Protein AF-M1ZZF2-F1 (afdb_monomer)

Solvent-accessible surface area (backbone atoms only — not comparable to full-atom values): 3905 Å² total; per-residue (Å²): 132,82,63,66,48,78,43,76,41,50,80,85,46,26,65,60,53,20,48,53,58,48,72,70,43,94,54,44,45,78,77,68,41,79,70,54,73,66,58,36,39,51,53,44,25,52,37,21,70,30,85,90,34,93,59,11,32,90,77,38,72,43,80,44,76,118

Foldseek 3Di:
DFDKDKDQFDLVCLLVLLVVVCVPDPCQCVVQHHDDPVVSSVSSSVLCCDPPHPNDSRVDMDIDTD

Secondary structure (DSSP, 8-state):
---EEEEE--GGGHHHHHHHHHHH-SSHHHHS-SS-HHHHHHHHHHHHH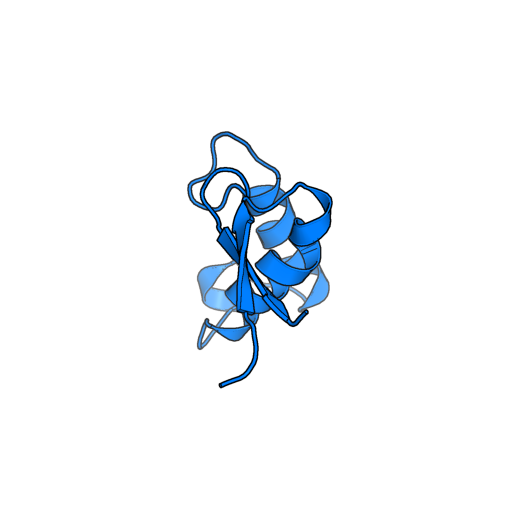-TTSTT-GGG-EEEEE-

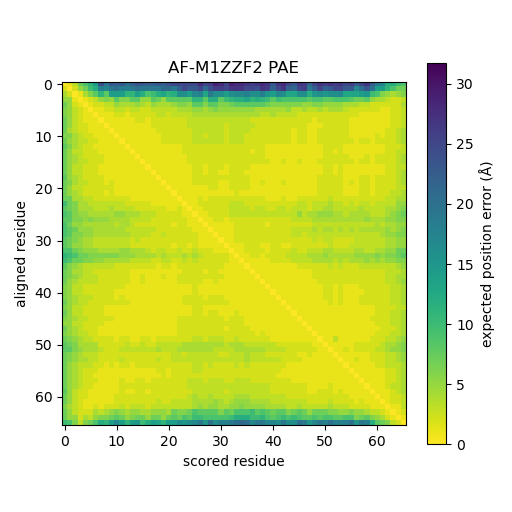Radius of gyration: 12.9 Å; Cα contacts (8 Å, |Δi|>4): 84; chains: 1; bounding box: 30×32×32 Å

Sequence (66 aa):
MKNLTLRDAVEEDAPIIAGLIYDTEELPEHIWGQGTKEEILNRIKLLVLSTESRYSYLNIKVAERN

pLDDT: mean 94.8, std 7.82, range [54.88, 98.56]

Structure (mmCIF, N/CA/C/O backbone):
data_AF-M1ZZF2-F1
#
_entry.id   AF-M1ZZF2-F1
#
loop_
_atom_site.group_PDB
_atom_site.id
_atom_site.type_symbol
_atom_site.label_atom_id
_atom_site.label_alt_id
_atom_site.label_comp_id
_atom_site.label_asym_id
_atom_site.label_entity_id
_atom_site.label_seq_id
_atom_site.pdbx_PDB_ins_code
_atom_site.Cartn_x
_atom_site.Cartn_y
_atom_site.Cartn_z
_atom_site.occupancy
_atom_site.B_iso_or_equiv
_atom_site.auth_seq_id
_atom_site.auth_comp_id
_atom_site.auth_asym_id
_atom_site.auth_atom_id
_atom_site.pdbx_PDB_model_num
ATOM 1 N N . MET A 1 1 ? -17.550 -19.696 11.998 1.00 54.88 1 MET A N 1
ATOM 2 C CA . MET A 1 1 ? -17.093 -18.424 11.394 1.00 54.88 1 MET A CA 1
ATOM 3 C C . MET A 1 1 ? -15.913 -17.931 12.210 1.00 54.88 1 MET A C 1
ATOM 5 O O . MET A 1 1 ? -15.984 -18.028 13.427 1.00 54.88 1 MET A O 1
ATOM 9 N N . LYS A 1 2 ? -14.812 -17.509 11.579 1.00 67.44 2 LYS A N 1
ATOM 10 C CA . LYS A 1 2 ? -13.702 -16.877 12.311 1.00 67.44 2 LYS A CA 1
ATOM 11 C C . LYS A 1 2 ? -14.159 -15.477 12.728 1.00 67.44 2 LYS A C 1
ATOM 13 O O . LYS A 1 2 ? -14.774 -14.801 11.906 1.00 67.44 2 LYS A O 1
ATOM 18 N N . ASN A 1 3 ? -13.889 -15.071 13.966 1.00 84.25 3 ASN A N 1
ATOM 19 C CA . ASN A 1 3 ? -14.187 -13.716 14.422 1.00 84.25 3 ASN A CA 1
ATOM 20 C C . ASN A 1 3 ? -13.196 -12.764 13.749 1.00 84.25 3 ASN A C 1
ATOM 22 O O . ASN A 1 3 ? -12.014 -12.754 14.086 1.00 84.25 3 ASN A O 1
ATOM 26 N N . LEU A 1 4 ? -13.680 -12.043 12.742 1.00 89.50 4 LEU A N 1
ATOM 27 C CA . LEU A 1 4 ? -12.955 -10.962 12.091 1.00 89.50 4 LEU A CA 1
ATOM 28 C C . LEU A 1 4 ? -13.427 -9.646 12.701 1.00 89.50 4 LEU A C 1
ATOM 30 O O . LEU A 1 4 ? -14.635 -9.418 12.795 1.00 89.50 4 LEU A O 1
ATOM 34 N N . THR A 1 5 ? -12.488 -8.796 13.092 1.00 92.56 5 THR A N 1
ATOM 35 C CA . THR A 1 5 ? -12.756 -7.402 13.444 1.00 92.56 5 THR A CA 1
ATOM 36 C C . THR A 1 5 ? -12.343 -6.510 12.282 1.00 92.56 5 THR A C 1
ATOM 38 O O . THR A 1 5 ? -11.411 -6.806 11.532 1.00 92.56 5 THR A O 1
ATOM 41 N N . LEU A 1 6 ? -13.101 -5.432 12.092 1.00 94.56 6 LEU A N 1
ATOM 42 C CA . LEU A 1 6 ? -12.774 -4.370 11.153 1.00 94.56 6 LEU A CA 1
ATOM 43 C C . LEU A 1 6 ? -12.400 -3.142 11.970 1.00 94.56 6 LEU A C 1
ATOM 45 O O . LEU A 1 6 ? -13.182 -2.712 12.819 1.00 94.56 6 LEU A O 1
ATOM 49 N N . ARG A 1 7 ? -11.235 -2.572 11.683 1.00 96.00 7 ARG A N 1
ATOM 50 C CA . ARG A 1 7 ? -10.782 -1.305 12.261 1.00 96.00 7 ARG A CA 1
ATOM 51 C C . ARG A 1 7 ? -10.308 -0.366 11.165 1.00 96.00 7 ARG A C 1
ATOM 53 O O . ARG A 1 7 ? -9.998 -0.807 10.057 1.00 96.00 7 ARG A O 1
ATOM 60 N N . ASP A 1 8 ? -10.267 0.921 11.473 1.00 97.81 8 ASP A N 1
ATOM 61 C CA . ASP A 1 8 ? -9.579 1.875 10.610 1.00 97.81 8 ASP A CA 1
ATOM 62 C C . ASP A 1 8 ? -8.081 1.540 10.578 1.00 97.81 8 ASP A C 1
ATOM 64 O O . ASP A 1 8 ? -7.514 1.043 11.562 1.00 97.81 8 ASP A O 1
ATOM 68 N N . ALA A 1 9 ? -7.466 1.728 9.412 1.00 97.81 9 ALA A N 1
ATOM 69 C CA . ALA A 1 9 ? -6.029 1.570 9.280 1.00 97.81 9 ALA A CA 1
ATOM 70 C C . ALA A 1 9 ? -5.298 2.663 10.069 1.00 97.81 9 ALA A C 1
ATOM 72 O O . ALA A 1 9 ? -5.807 3.770 10.260 1.00 97.81 9 ALA A O 1
ATOM 73 N N . VAL A 1 10 ? -4.081 2.349 10.490 1.00 97.81 10 VAL A N 1
ATOM 74 C CA . VAL A 1 10 ? -3.143 3.289 11.111 1.00 97.81 10 VAL A CA 1
ATOM 75 C C . VAL A 1 10 ? -1.874 3.390 10.265 1.00 97.81 10 VAL A C 1
ATOM 77 O O . VAL A 1 10 ? -1.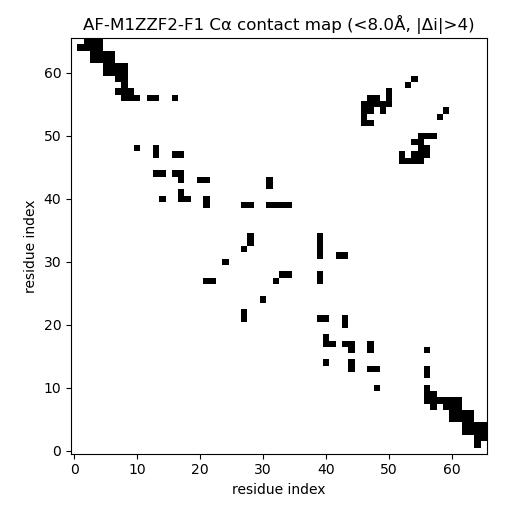672 2.601 9.337 1.00 97.81 10 VAL A O 1
ATOM 80 N N . GLU A 1 11 ? -1.010 4.362 10.557 1.00 97.62 11 GLU A N 1
ATOM 81 C CA . GLU A 1 11 ? 0.232 4.575 9.798 1.00 97.62 1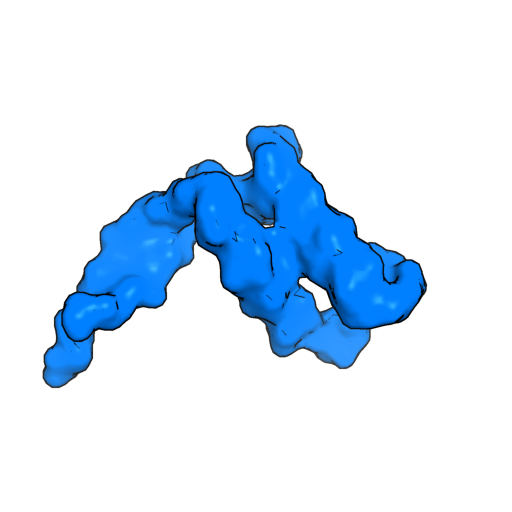1 GLU A CA 1
ATOM 82 C C . GLU A 1 11 ? 1.116 3.317 9.765 1.00 97.62 11 GLU A C 1
ATOM 84 O O . GLU A 1 11 ? 1.744 3.011 8.749 1.00 97.62 11 GLU A O 1
ATOM 89 N N . GLU A 1 12 ? 1.126 2.541 10.850 1.00 97.81 12 GLU A N 1
ATOM 90 C CA . GLU A 1 12 ? 1.904 1.309 10.985 1.00 97.81 12 GLU A CA 1
ATOM 91 C C . GLU A 1 12 ? 1.448 0.199 10.026 1.00 97.81 12 GLU A C 1
ATOM 93 O O . GLU A 1 12 ? 2.245 -0.682 9.696 1.00 97.81 12 GLU A O 1
ATOM 98 N N . ASP A 1 13 ? 0.209 0.250 9.525 1.00 97.94 13 ASP A N 1
ATOM 99 C CA . ASP A 1 13 ? -0.304 -0.710 8.540 1.00 97.94 13 ASP A CA 1
ATOM 100 C C . ASP A 1 13 ? 0.228 -0.430 7.122 1.00 97.94 13 ASP A C 1
ATOM 102 O O . ASP A 1 13 ? 0.098 -1.277 6.231 1.00 97.94 13 ASP A O 1
ATOM 106 N N . ALA A 1 14 ? 0.852 0.732 6.884 1.00 98.12 14 ALA A N 1
ATOM 107 C CA . ALA A 1 14 ? 1.269 1.167 5.552 1.00 98.12 14 ALA A CA 1
ATOM 108 C C . ALA A 1 14 ? 2.132 0.148 4.775 1.00 98.12 14 ALA A C 1
ATOM 110 O O . ALA A 1 14 ? 1.900 -0.003 3.574 1.00 98.12 14 ALA A O 1
ATOM 111 N N . PRO A 1 15 ? 3.086 -0.592 5.384 1.00 98.19 15 PRO A N 1
ATOM 112 C CA . PRO A 1 15 ? 3.830 -1.635 4.676 1.00 98.19 15 PRO A CA 1
ATOM 113 C C . PRO A 1 15 ? 2.942 -2.782 4.173 1.00 98.19 15 PRO A C 1
ATOM 115 O O . PRO A 1 15 ? 3.132 -3.258 3.056 1.00 98.19 15 PRO A O 1
ATOM 118 N N . ILE A 1 16 ? 1.963 -3.212 4.975 1.00 97.25 16 ILE A N 1
ATOM 119 C CA . ILE A 1 16 ? 1.043 -4.299 4.606 1.00 97.25 16 ILE A CA 1
ATOM 120 C C . ILE A 1 16 ? 0.084 -3.816 3.517 1.00 97.25 16 ILE A C 1
ATOM 122 O O . ILE A 1 16 ? -0.115 -4.514 2.526 1.00 97.25 16 ILE A O 1
ATOM 126 N N . ILE A 1 17 ? -0.459 -2.605 3.663 1.00 97.81 17 ILE A N 1
ATOM 127 C CA . ILE A 1 17 ? -1.333 -1.983 2.662 1.00 97.81 17 ILE A CA 1
ATOM 128 C C . ILE A 1 17 ? -0.601 -1.845 1.322 1.00 97.81 17 ILE A C 1
ATOM 130 O O . ILE A 1 17 ? -1.142 -2.232 0.289 1.00 97.81 17 ILE A O 1
ATOM 134 N N . ALA A 1 18 ? 0.640 -1.349 1.330 1.00 98.19 18 ALA A N 1
ATOM 135 C CA . ALA A 1 18 ? 1.442 -1.220 0.117 1.00 98.19 18 ALA A CA 1
ATOM 136 C C . ALA A 1 18 ? 1.704 -2.576 -0.554 1.00 98.19 18 ALA A C 1
ATOM 138 O O . ALA A 1 18 ? 1.619 -2.676 -1.777 1.00 98.19 18 ALA A O 1
ATOM 139 N N . GLY A 1 19 ? 1.970 -3.617 0.242 1.00 98.06 19 GLY A N 1
ATOM 140 C CA . GLY A 1 19 ? 2.103 -4.989 -0.246 1.00 98.06 19 GLY A CA 1
ATOM 141 C C . GLY A 1 19 ? 0.834 -5.494 -0.930 1.00 98.06 19 GLY A C 1
ATOM 142 O O . GLY A 1 19 ? 0.903 -5.989 -2.048 1.00 98.06 19 GLY A O 1
ATOM 143 N N . LEU A 1 20 ? -0.328 -5.300 -0.301 1.00 97.19 20 LEU A N 1
ATOM 144 C CA . LEU A 1 20 ? -1.612 -5.717 -0.868 1.00 97.19 20 LEU A CA 1
ATOM 145 C C . LEU A 1 20 ? -1.936 -4.983 -2.172 1.00 97.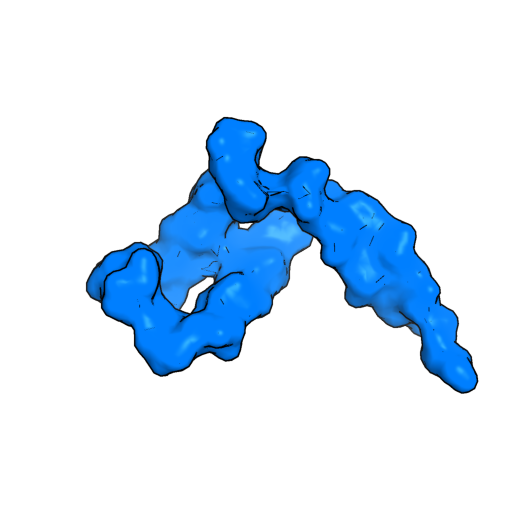19 20 LEU A C 1
ATOM 147 O O . LEU A 1 20 ? -2.351 -5.626 -3.127 1.00 97.19 20 LEU A O 1
ATOM 151 N N . ILE A 1 21 ? -1.714 -3.665 -2.232 1.00 96.75 21 ILE A N 1
ATOM 152 C CA . ILE A 1 21 ? -1.905 -2.885 -3.463 1.00 96.75 21 ILE A CA 1
ATOM 153 C C . ILE A 1 21 ? -0.998 -3.425 -4.574 1.00 96.75 21 ILE A C 1
ATOM 155 O O . ILE A 1 21 ? -1.474 -3.692 -5.673 1.00 96.75 21 ILE A O 1
ATOM 159 N N . TYR A 1 22 ? 0.289 -3.634 -4.281 1.00 97.88 22 TYR A N 1
ATOM 160 C CA . TYR A 1 22 ? 1.242 -4.186 -5.244 1.00 97.88 22 TYR A CA 1
ATOM 161 C C . TYR A 1 22 ? 0.798 -5.555 -5.773 1.00 97.88 22 TYR A C 1
ATOM 163 O O . TYR A 1 22 ? 0.789 -5.768 -6.981 1.00 97.88 22 TYR A O 1
ATOM 171 N N . ASP A 1 23 ? 0.410 -6.468 -4.881 1.00 97.12 23 ASP A N 1
ATOM 172 C CA . ASP A 1 23 ? 0.054 -7.844 -5.239 1.00 97.12 23 ASP A CA 1
ATOM 173 C C . ASP A 1 23 ? -1.285 -7.938 -6.004 1.00 97.12 23 ASP A C 1
ATOM 175 O O . ASP A 1 23 ? -1.571 -8.972 -6.608 1.00 97.12 23 ASP A O 1
ATOM 179 N N . THR A 1 24 ? -2.113 -6.883 -5.993 1.00 95.81 24 THR A N 1
ATOM 180 C CA . THR A 1 24 ? -3.357 -6.820 -6.784 1.00 95.81 24 THR A CA 1
ATOM 181 C C . THR A 1 24 ? -3.169 -6.342 -8.222 1.00 95.81 24 THR A C 1
ATOM 183 O O . THR A 1 24 ? -4.094 -6.491 -9.021 1.00 95.81 24 THR A O 1
ATOM 186 N N . GLU A 1 25 ? -2.004 -5.795 -8.572 1.00 95.75 25 GLU A N 1
ATOM 187 C CA . GLU A 1 25 ? -1.725 -5.361 -9.941 1.00 95.75 25 GLU A CA 1
ATOM 188 C C . GLU A 1 25 ? -1.144 -6.497 -10.786 1.00 95.75 25 GLU A C 1
ATOM 190 O O . GLU A 1 25 ? -0.261 -7.232 -10.349 1.00 95.75 25 GLU A O 1
ATOM 195 N N . GLU A 1 26 ? -1.577 -6.595 -12.044 1.00 95.56 26 GLU A N 1
ATOM 196 C CA . GLU A 1 26 ? -1.032 -7.576 -12.992 1.00 95.56 26 GLU A CA 1
ATOM 197 C C . GLU A 1 26 ? 0.407 -7.231 -13.421 1.00 95.56 26 GLU A C 1
ATOM 199 O O . GLU A 1 26 ? 1.236 -8.124 -13.586 1.00 95.56 26 GLU A O 1
ATOM 204 N N . LEU A 1 27 ? 0.711 -5.933 -13.571 1.00 95.19 27 LEU A N 1
ATOM 205 C CA . LEU A 1 27 ? 2.020 -5.406 -13.987 1.00 95.19 27 LEU A CA 1
ATOM 206 C C . LEU A 1 27 ? 2.434 -4.194 -13.125 1.00 95.19 27 LEU A C 1
ATOM 208 O O . LEU A 1 27 ? 2.359 -3.045 -13.581 1.00 95.19 27 LEU A O 1
ATOM 212 N N . PRO A 1 28 ? 2.858 -4.405 -11.866 1.00 94.62 28 PRO A N 1
ATOM 213 C CA . PRO A 1 28 ? 3.121 -3.323 -10.917 1.00 94.62 28 PRO A CA 1
ATOM 214 C C . PRO A 1 28 ? 4.131 -2.278 -11.409 1.00 94.62 28 PRO A C 1
ATOM 216 O O . PRO A 1 28 ? 3.951 -1.088 -11.172 1.00 94.62 28 PRO A O 1
ATOM 219 N N . GLU A 1 29 ? 5.176 -2.682 -12.126 1.00 95.06 29 GLU A N 1
ATOM 220 C CA . GLU A 1 29 ? 6.193 -1.784 -12.688 1.00 95.06 29 GLU A CA 1
ATOM 221 C C . GLU A 1 29 ? 5.668 -0.878 -13.813 1.00 95.06 29 GLU A C 1
ATOM 223 O O . GLU A 1 29 ? 6.224 0.194 -14.067 1.00 95.06 29 GLU A O 1
ATOM 228 N N . HIS A 1 30 ? 4.582 -1.277 -14.478 1.00 95.31 30 HIS A N 1
ATOM 229 C CA . HIS A 1 30 ? 3.901 -0.448 -15.471 1.00 95.31 30 HIS A CA 1
ATOM 230 C C . HIS A 1 30 ? 2.937 0.546 -14.809 1.00 95.31 30 HIS A C 1
ATOM 232 O O . HIS A 1 30 ? 2.820 1.678 -15.273 1.00 95.31 30 HIS A O 1
ATOM 238 N N . ILE A 1 31 ? 2.286 0.149 -13.711 1.00 96.25 31 ILE A N 1
ATOM 239 C CA . ILE A 1 31 ? 1.302 0.977 -12.992 1.00 96.25 31 ILE A CA 1
ATOM 240 C C . ILE A 1 31 ? 1.977 1.992 -12.059 1.00 96.25 31 ILE A C 1
ATOM 242 O O . ILE A 1 31 ? 1.618 3.169 -12.038 1.00 96.25 31 ILE A O 1
ATOM 246 N N . TRP A 1 32 ? 2.985 1.551 -11.308 1.00 95.75 32 TRP A N 1
ATOM 247 C CA . TRP A 1 32 ? 3.631 2.309 -10.228 1.00 95.75 32 TRP A CA 1
ATOM 248 C C . TRP A 1 32 ? 5.049 2.784 -10.577 1.00 95.75 32 TRP A C 1
ATOM 250 O O . TRP A 1 32 ? 5.774 3.331 -9.736 1.00 95.75 32 TRP A O 1
ATOM 260 N N . GLY A 1 33 ? 5.439 2.592 -11.837 1.00 95.81 33 GLY A N 1
ATOM 261 C CA . GLY A 1 33 ? 6.726 2.981 -12.391 1.00 95.81 33 GLY A CA 1
ATOM 262 C C . GLY A 1 33 ? 7.805 1.909 -12.247 1.00 95.81 33 GLY A C 1
ATOM 2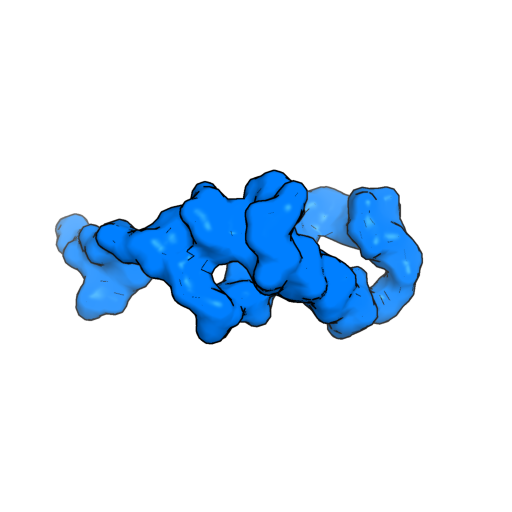63 O O . GLY A 1 33 ? 7.816 1.107 -11.316 1.00 95.81 33 GLY A O 1
ATOM 264 N N . GLN A 1 34 ? 8.758 1.943 -13.177 1.00 95.00 34 GLN A N 1
ATOM 265 C CA . GLN A 1 34 ? 9.853 0.978 -13.276 1.00 95.00 34 GLN A CA 1
ATOM 266 C C . GLN A 1 34 ? 10.743 0.976 -12.0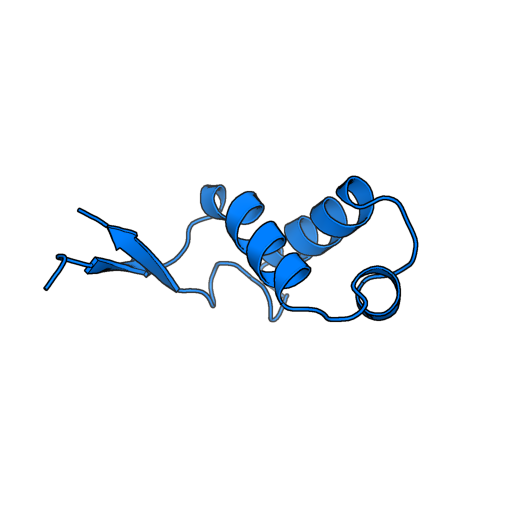19 1.00 95.00 34 GLN A C 1
ATOM 268 O O . GLN A 1 34 ? 10.892 1.998 -11.334 1.00 95.00 34 GLN A O 1
ATOM 273 N N . GLY A 1 35 ? 11.344 -0.171 -11.713 1.00 95.62 35 GLY A N 1
ATOM 274 C CA . GLY A 1 35 ? 12.235 -0.348 -10.566 1.00 95.62 35 GLY A CA 1
ATOM 275 C C . GLY A 1 35 ? 12.162 -1.751 -9.977 1.00 95.62 35 GLY A C 1
ATOM 276 O O . GLY A 1 35 ? 11.408 -2.609 -10.434 1.00 95.62 35 GLY A O 1
ATOM 277 N N . THR A 1 36 ? 12.956 -1.978 -8.940 1.00 97.38 36 THR A N 1
ATOM 278 C CA . THR A 1 36 ? 12.875 -3.177 -8.105 1.00 97.38 36 THR A CA 1
ATOM 279 C C . THR A 1 36 ? 11.549 -3.218 -7.339 1.00 97.38 36 THR A C 1
ATOM 281 O O . THR A 1 36 ? 10.916 -2.188 -7.092 1.00 97.38 36 THR A O 1
ATOM 284 N N . LYS A 1 37 ? 11.137 -4.414 -6.895 1.00 97.25 37 LYS A N 1
ATOM 285 C CA . LYS A 1 37 ? 9.935 -4.576 -6.058 1.00 97.25 37 LYS A CA 1
ATOM 286 C C . LYS A 1 37 ? 9.973 -3.675 -4.816 1.00 97.25 37 LYS A C 1
ATOM 288 O O . LYS A 1 37 ? 8.961 -3.075 -4.472 1.00 97.25 37 LYS A O 1
ATOM 293 N N . GLU A 1 38 ? 11.130 -3.551 -4.169 1.00 98.19 38 GLU A N 1
ATOM 294 C CA . GLU A 1 38 ? 11.299 -2.709 -2.980 1.00 98.19 38 GLU A CA 1
ATOM 295 C C . GLU A 1 38 ? 11.098 -1.219 -3.290 1.00 98.19 38 GLU A C 1
ATOM 297 O O . GLU A 1 38 ? 10.402 -0.521 -2.554 1.00 98.19 38 GLU A O 1
ATOM 302 N N . GLU A 1 39 ? 11.640 -0.731 -4.408 1.00 98.25 39 GLU A N 1
ATOM 303 C CA . GLU A 1 39 ? 11.442 0.657 -4.838 1.00 98.25 39 GLU A CA 1
ATOM 304 C C . GLU A 1 39 ? 9.970 0.955 -5.127 1.00 98.25 39 GLU A C 1
ATOM 306 O O . GLU A 1 39 ? 9.462 2.004 -4.726 1.00 98.25 39 GLU A O 1
ATOM 311 N N . ILE A 1 40 ? 9.268 0.027 -5.780 1.00 98.38 40 ILE A N 1
ATOM 312 C CA . ILE A 1 40 ? 7.840 0.177 -6.071 1.00 98.38 40 ILE A CA 1
ATOM 313 C C . ILE A 1 40 ? 7.025 0.183 -4.771 1.00 98.38 40 ILE A C 1
ATOM 315 O O . ILE A 1 40 ? 6.219 1.089 -4.559 1.00 98.38 40 ILE A O 1
ATOM 319 N N . LEU A 1 41 ? 7.270 -0.769 -3.866 1.00 98.56 41 LEU A N 1
ATOM 320 C CA . LEU A 1 41 ? 6.602 -0.823 -2.562 1.00 98.56 41 LEU A CA 1
ATOM 321 C C . LEU A 1 41 ? 6.836 0.453 -1.746 1.00 98.56 41 LEU A C 1
ATOM 323 O O . LEU A 1 41 ? 5.899 0.961 -1.133 1.00 98.56 41 LEU A O 1
ATOM 327 N N . ASN A 1 42 ? 8.048 1.012 -1.777 1.00 98.44 42 ASN A N 1
ATOM 328 C CA . ASN A 1 42 ? 8.352 2.272 -1.103 1.00 98.44 42 ASN A CA 1
ATOM 329 C C . ASN A 1 42 ? 7.556 3.447 -1.690 1.00 98.44 42 ASN A C 1
ATOM 331 O O . ASN A 1 42 ? 7.036 4.262 -0.928 1.00 98.44 42 ASN A O 1
ATOM 335 N N . ARG A 1 43 ? 7.382 3.525 -3.016 1.00 98.06 43 ARG A N 1
ATOM 336 C CA . ARG A 1 43 ? 6.535 4.558 -3.647 1.00 98.06 43 ARG A CA 1
ATOM 337 C C . ARG A 1 43 ?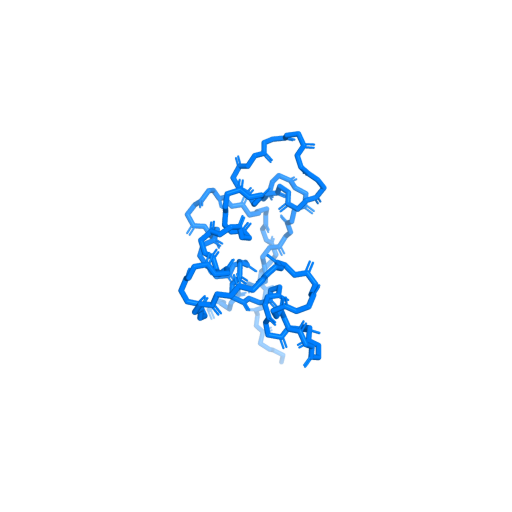 5.072 4.417 -3.243 1.00 98.06 43 ARG A C 1
ATOM 339 O O . ARG A 1 43 ? 4.456 5.405 -2.852 1.00 98.06 43 ARG A O 1
ATOM 346 N N . ILE A 1 44 ? 4.530 3.200 -3.288 1.00 98.38 44 ILE A N 1
ATOM 347 C CA . ILE A 1 44 ? 3.149 2.938 -2.863 1.00 98.38 44 ILE A CA 1
ATOM 348 C C . ILE A 1 44 ? 2.987 3.304 -1.384 1.00 98.38 44 ILE A C 1
ATOM 350 O O . ILE A 1 44 ? 2.051 4.012 -1.027 1.00 98.38 44 ILE A O 1
ATOM 354 N N . LYS A 1 45 ? 3.934 2.921 -0.521 1.00 98.50 45 LYS A N 1
ATOM 355 C CA . LYS A 1 45 ? 3.922 3.273 0.905 1.00 98.50 45 LYS A CA 1
ATOM 356 C C . LYS A 1 45 ? 3.911 4.788 1.135 1.00 98.50 45 LYS A C 1
ATOM 358 O O . LYS A 1 45 ? 3.176 5.251 2.000 1.00 98.50 45 LYS A O 1
ATOM 363 N N . LEU A 1 46 ? 4.670 5.569 0.361 1.00 98.38 46 LEU A N 1
ATOM 364 C CA . LEU A 1 46 ? 4.626 7.037 0.441 1.00 98.38 46 LEU A CA 1
ATOM 365 C C . LEU A 1 46 ? 3.233 7.585 0.099 1.00 98.38 46 LEU A C 1
ATOM 367 O O . LEU A 1 46 ? 2.758 8.506 0.760 1.00 98.38 46 LEU A O 1
ATOM 371 N N . LEU A 1 47 ? 2.554 6.993 -0.886 1.00 98.25 47 LEU A N 1
ATOM 372 C CA . LEU A 1 47 ? 1.170 7.341 -1.213 1.00 98.25 47 LEU A CA 1
ATOM 373 C C . LEU A 1 47 ? 0.190 6.910 -0.121 1.00 98.25 47 LEU A C 1
ATOM 375 O O . LEU A 1 47 ? -0.800 7.601 0.089 1.00 98.25 47 LEU A O 1
ATOM 379 N N . VAL A 1 48 ? 0.447 5.803 0.574 1.00 98.50 48 VAL A N 1
ATOM 380 C CA . VAL A 1 48 ? -0.379 5.363 1.707 1.00 98.50 48 VAL A CA 1
ATOM 381 C C . VAL A 1 48 ? -0.221 6.293 2.909 1.00 98.50 48 VAL A C 1
ATOM 383 O O . VAL A 1 48 ? -1.199 6.569 3.592 1.00 98.50 48 VAL A O 1
ATOM 386 N N . LEU A 1 49 ? 0.978 6.824 3.156 1.00 98.56 49 LEU A N 1
ATOM 387 C CA . LEU A 1 49 ? 1.243 7.752 4.265 1.00 98.56 49 LEU A CA 1
ATOM 388 C C . LEU A 1 49 ? 0.830 9.202 3.967 1.00 98.56 49 LEU A C 1
ATOM 390 O O . LEU A 1 49 ? 0.674 10.003 4.883 1.00 98.56 49 LEU A O 1
ATOM 394 N N . SER A 1 50 ? 0.651 9.564 2.698 1.00 98.12 50 SER A N 1
ATOM 395 C CA . SER A 1 50 ? 0.206 10.905 2.314 1.00 98.12 50 SER A CA 1
ATOM 396 C C . SER A 1 50 ? -1.285 11.099 2.610 1.00 98.12 50 SER A C 1
ATOM 398 O O . SER A 1 50 ? -2.117 10.336 2.123 1.00 98.12 50 SER A O 1
ATOM 400 N N . THR A 1 51 ? -1.645 12.145 3.360 1.00 96.62 51 THR A N 1
ATOM 401 C CA . THR A 1 51 ? -3.049 12.477 3.685 1.00 96.62 51 THR A CA 1
ATOM 402 C C . THR A 1 51 ? -3.854 12.947 2.474 1.00 96.62 51 THR A C 1
ATOM 404 O O . THR A 1 51 ? -5.062 12.752 2.424 1.00 96.62 51 THR A O 1
ATOM 407 N N . GLU A 1 52 ? -3.183 13.513 1.469 1.00 97.19 52 GLU A N 1
ATOM 408 C CA . GLU A 1 52 ? -3.805 14.026 0.238 1.00 97.19 52 GLU A CA 1
ATOM 409 C C . GLU A 1 52 ? -3.987 12.944 -0.838 1.00 97.19 52 GLU A C 1
ATOM 411 O O . GLU A 1 52 ? -4.537 13.184 -1.913 1.00 97.19 52 GLU A O 1
ATOM 416 N N . SER A 1 53 ? -3.492 11.734 -0.582 1.00 97.38 53 SER A N 1
ATOM 417 C CA . SER A 1 53 ? -3.542 10.631 -1.530 1.00 97.38 53 SER A CA 1
ATOM 418 C C . SER A 1 53 ? -4.850 9.860 -1.418 1.00 97.38 53 SER A C 1
ATOM 420 O O . SER A 1 53 ? -5.314 9.513 -0.332 1.00 97.38 53 SER A O 1
ATOM 422 N N . ARG A 1 54 ? -5.398 9.444 -2.563 1.00 95.50 54 ARG A N 1
ATOM 423 C CA . ARG A 1 54 ? -6.527 8.499 -2.595 1.00 95.50 54 ARG A CA 1
ATOM 424 C C . ARG A 1 54 ? -6.208 7.153 -1.932 1.00 95.50 54 ARG A C 1
ATOM 426 O O . ARG A 1 54 ? -7.128 6.441 -1.550 1.00 95.50 54 ARG A O 1
ATOM 433 N N . TYR A 1 55 ? -4.924 6.804 -1.833 1.00 96.38 55 TYR A N 1
ATOM 434 C CA . TYR A 1 55 ? -4.439 5.579 -1.197 1.00 96.38 55 TYR A CA 1
ATOM 435 C C . TYR A 1 55 ? -4.109 5.773 0.284 1.00 96.38 55 TYR A C 1
ATOM 437 O O . TYR A 1 55 ? -3.620 4.834 0.905 1.00 96.38 55 TYR A O 1
ATOM 445 N N . SER A 1 56 ? -4.359 6.968 0.838 1.00 98.38 56 SER A N 1
ATOM 446 C CA . SER A 1 56 ? -4.091 7.270 2.241 1.00 98.38 56 SER A CA 1
ATOM 447 C C . SER A 1 56 ? -4.684 6.203 3.159 1.00 98.38 56 SER A C 1
ATOM 449 O O . SER A 1 56 ? -5.840 5.811 2.973 1.00 98.38 56 SER A O 1
ATOM 451 N N . TYR A 1 57 ? -3.933 5.780 4.181 1.00 98.38 57 TYR A N 1
ATOM 452 C CA . TYR A 1 57 ? -4.430 4.856 5.207 1.00 98.38 57 TYR A CA 1
ATOM 453 C C . TYR A 1 57 ? -5.711 5.380 5.878 1.00 98.38 57 TYR A C 1
ATOM 455 O O . TYR A 1 57 ? -6.572 4.590 6.251 1.00 98.38 57 TYR A O 1
ATOM 463 N N . LEU A 1 58 ? -5.906 6.704 5.923 1.00 98.19 58 LEU A N 1
ATOM 464 C CA . LEU A 1 58 ? -7.128 7.344 6.424 1.00 98.19 58 LEU A CA 1
ATOM 465 C C . LEU A 1 58 ? -8.403 6.918 5.672 1.00 98.19 58 LEU A C 1
ATOM 467 O O . LEU A 1 58 ? -9.502 7.044 6.206 1.00 98.19 58 LEU A O 1
ATOM 471 N N . ASN A 1 59 ? -8.267 6.395 4.450 1.00 97.56 59 ASN A N 1
ATOM 472 C CA . ASN A 1 59 ? -9.372 5.918 3.616 1.00 97.56 59 ASN A CA 1
ATOM 473 C C . ASN A 1 59 ? -9.533 4.384 3.639 1.00 97.56 59 ASN A C 1
ATOM 475 O O . ASN A 1 59 ? -10.307 3.839 2.849 1.00 97.56 59 ASN A O 1
ATOM 479 N N . ILE A 1 60 ? -8.792 3.668 4.493 1.00 97.25 60 ILE A N 1
ATOM 480 C CA . ILE A 1 60 ? -8.677 2.205 4.461 1.00 97.25 60 ILE A CA 1
ATOM 481 C C . ILE A 1 60 ? -9.161 1.589 5.777 1.00 97.25 60 ILE A C 1
ATOM 483 O O . ILE A 1 60 ? -8.917 2.104 6.866 1.00 97.25 60 ILE A O 1
ATOM 487 N N . LYS A 1 61 ? -9.828 0.434 5.671 1.00 96.50 61 LYS A N 1
ATOM 488 C CA . LYS A 1 61 ? -10.143 -0.442 6.806 1.00 96.50 61 LYS A CA 1
ATOM 489 C C . LYS A 1 61 ? -9.334 -1.728 6.718 1.00 96.50 61 LYS A C 1
ATOM 491 O O . LYS A 1 61 ? -9.212 -2.310 5.641 1.00 96.50 61 LYS A O 1
ATOM 496 N N . VAL A 1 62 ? -8.829 -2.188 7.857 1.00 94.50 62 VAL A N 1
ATOM 497 C CA . VAL A 1 62 ? -8.081 -3.441 7.988 1.00 94.50 62 VAL A CA 1
ATOM 498 C C . VAL A 1 62 ? -8.984 -4.493 8.618 1.00 94.50 62 VAL A C 1
ATOM 500 O O . VAL A 1 62 ? -9.631 -4.245 9.638 1.00 94.50 62 VAL A O 1
ATOM 503 N N . ALA A 1 63 ? -9.030 -5.67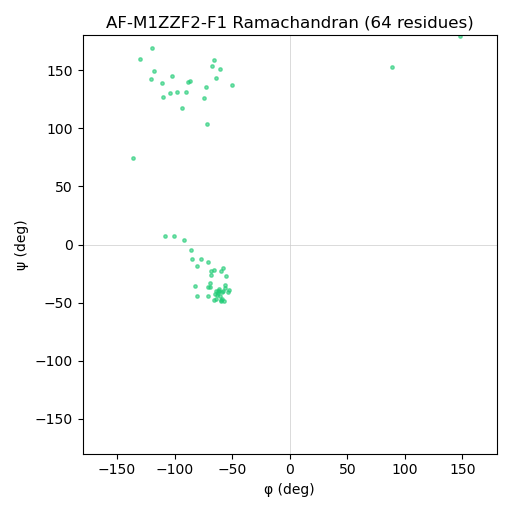0 7.991 1.00 93.19 63 ALA A N 1
ATOM 504 C CA . ALA A 1 63 ? -9.659 -6.855 8.553 1.00 93.19 63 ALA A CA 1
ATOM 505 C C . ALA A 1 63 ? -8.605 -7.689 9.282 1.00 93.19 63 ALA A C 1
ATOM 507 O O . ALA A 1 63 ? -7.676 -8.202 8.656 1.00 93.19 63 ALA A O 1
ATOM 508 N N . GLU A 1 64 ? -8.766 -7.857 10.588 1.00 88.75 64 GLU A N 1
ATOM 509 C CA . GLU A 1 64 ? -7.855 -8.636 11.423 1.00 88.75 64 GLU A CA 1
ATOM 510 C C . GLU A 1 64 ? -8.583 -9.830 12.045 1.00 88.75 64 GLU A C 1
ATOM 512 O O . GLU A 1 64 ? -9.801 -9.827 12.250 1.00 88.75 64 GLU A O 1
ATOM 517 N N . ARG A 1 65 ? -7.834 -10.910 12.277 1.00 86.94 65 ARG A N 1
ATOM 518 C CA . ARG A 1 65 ? -8.346 -12.063 13.019 1.00 86.94 65 ARG A CA 1
ATOM 519 C C . ARG A 1 65 ? -8.054 -11.850 14.494 1.00 86.94 65 ARG A C 1
ATOM 521 O O . ARG A 1 65 ? -6.903 -11.588 14.833 1.00 86.94 65 ARG A O 1
ATOM 528 N N . ASN A 1 66 ? -9.083 -12.044 15.316 1.00 62.31 66 ASN A N 1
ATOM 529 C CA . ASN A 1 66 ? -8.922 -12.249 16.755 1.00 62.31 66 ASN A CA 1
ATOM 530 C C . ASN A 1 66 ? -8.243 -13.587 17.054 1.00 62.31 66 ASN A C 1
ATOM 532 O O . ASN A 1 66 ? -8.511 -14.566 16.310 1.00 62.31 66 ASN A O 1
#

Mean predicted aligned error: 3.36 Å

Organism: NCBI:txid1232189